Protein AF-A0A7C9RGB0-F1 (afdb_monomer_lite)

InterPro domains:
  IPR038084 Corrinoid adenosyltransferase PduO/GlcC-like superfamily [G3DSA:3.30.450.150] (8-62)
  IPR038084 Corrinoid adenosyltransferase PduO/GlcC-like superfamily [SSF143744] (24-62)

Foldseek 3Di:
DVVVVVVVVVVVVVVPDDDDDDPPPDDDDDWDDPVVQVVVQVVVCVVCVVVPHDDHDDDDID

Secondary structure (DSSP, 8-state):
-HHHHHHHHHHHHHHH----PPPP----PPPPPHHHHHHHHHHHHHHHHHTT----------

Sequence (62 aa):
MKTHTLLAMAAVCAFASAPARAQDATVATKSLNPEIALDAAKAALNDCRKRGYQVSVAVVDR

Radius of gyration: 31.2 Å; chains: 1; bounding box: 53×16×79 Å

Structure (mmCIF, N/CA/C/O backbone):
data_AF-A0A7C9RGB0-F1
#
_entry.id   AF-A0A7C9RGB0-F1
#
loop_
_atom_site.group_PDB
_atom_site.id
_atom_site.type_symbol
_atom_site.label_atom_id
_atom_site.label_alt_id
_atom_site.label_comp_id
_atom_site.label_asym_id
_atom_site.label_entity_id
_atom_site.label_seq_id
_atom_site.pdbx_PDB_ins_code
_atom_site.Cartn_x
_atom_site.Cartn_y
_atom_site.Cartn_z
_atom_site.occupancy
_atom_site.B_iso_or_equiv
_atom_site.auth_seq_id
_atom_site.auth_comp_id
_atom_site.auth_asym_id
_atom_site.auth_atom_id
_atom_site.pdbx_PDB_model_num
ATOM 1 N N . MET A 1 1 ? 34.056 -7.650 -62.917 1.00 59.09 1 MET A N 1
ATOM 2 C CA . MET A 1 1 ? 33.063 -6.580 -62.639 1.00 59.09 1 MET A CA 1
ATOM 3 C C . MET A 1 1 ? 31.977 -7.037 -61.662 1.00 59.09 1 MET A C 1
ATOM 5 O O . MET A 1 1 ? 31.912 -6.455 -60.594 1.00 59.09 1 MET A O 1
ATOM 9 N N . LYS A 1 2 ? 31.216 -8.114 -61.933 1.00 63.78 2 LYS A N 1
ATOM 10 C CA . LYS A 1 2 ? 30.154 -8.633 -61.032 1.00 63.78 2 LYS A CA 1
ATOM 11 C C . LYS A 1 2 ? 30.594 -8.927 -59.587 1.00 63.78 2 LYS A C 1
ATOM 13 O O . LYS A 1 2 ? 29.886 -8.568 -58.656 1.00 63.78 2 LYS A O 1
ATOM 18 N N . THR A 1 3 ? 31.767 -9.529 -59.388 1.00 71.88 3 THR A N 1
ATOM 19 C CA . THR A 1 3 ? 32.311 -9.846 -58.054 1.00 71.88 3 THR A CA 1
ATOM 20 C C . THR A 1 3 ? 32.673 -8.603 -57.244 1.00 71.88 3 THR A C 1
ATOM 22 O O . THR A 1 3 ? 32.403 -8.568 -56.052 1.00 71.88 3 THR A O 1
ATOM 25 N N . HIS A 1 4 ? 33.203 -7.556 -57.883 1.00 75.62 4 HIS A N 1
ATOM 26 C CA . HIS A 1 4 ? 33.493 -6.284 -57.212 1.00 75.62 4 HIS A CA 1
ATOM 27 C C . HIS A 1 4 ? 32.214 -5.530 -56.836 1.00 75.62 4 HIS A C 1
ATOM 29 O O . HIS A 1 4 ? 32.153 -4.938 -55.764 1.00 75.62 4 HIS A O 1
ATOM 35 N N . THR A 1 5 ? 31.174 -5.598 -57.674 1.00 77.19 5 THR A N 1
ATOM 36 C CA . THR A 1 5 ? 29.858 -5.018 -57.366 1.00 77.19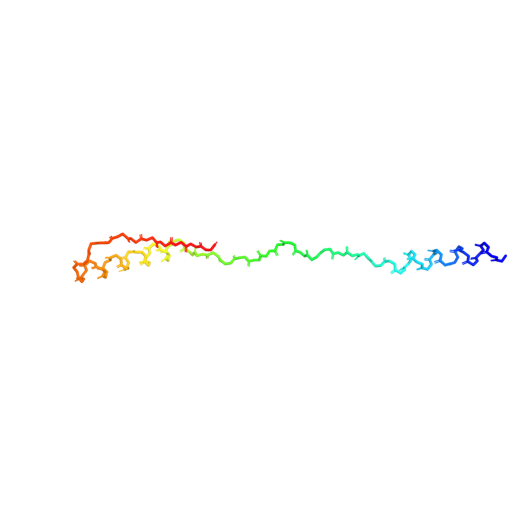 5 THR A CA 1
ATOM 37 C C . THR A 1 5 ? 29.193 -5.728 -56.184 1.00 77.19 5 THR A C 1
ATOM 39 O O . THR A 1 5 ? 28.662 -5.064 -55.300 1.00 77.19 5 THR A O 1
ATOM 42 N N . LEU A 1 6 ? 29.275 -7.064 -56.122 1.00 79.38 6 LEU A N 1
ATOM 43 C CA . LEU A 1 6 ? 28.766 -7.844 -54.986 1.00 79.38 6 LEU A CA 1
ATOM 44 C C . LEU A 1 6 ? 29.522 -7.529 -53.688 1.00 79.38 6 LEU A C 1
ATOM 46 O O . LEU A 1 6 ? 28.898 -7.362 -52.643 1.00 79.38 6 LEU A O 1
ATOM 50 N N . LEU A 1 7 ? 30.850 -7.390 -53.759 1.00 80.31 7 LEU A N 1
ATOM 51 C CA . LEU A 1 7 ? 31.669 -7.044 -52.595 1.00 80.31 7 LEU A CA 1
ATOM 52 C C . LEU A 1 7 ? 31.371 -5.627 -52.082 1.00 80.31 7 LEU A C 1
ATOM 54 O O . LEU A 1 7 ? 31.261 -5.418 -50.876 1.00 80.31 7 LEU A O 1
ATOM 58 N N . ALA A 1 8 ? 31.194 -4.667 -52.993 1.00 82.19 8 ALA A N 1
ATOM 59 C CA . ALA A 1 8 ? 30.836 -3.294 -52.647 1.00 82.19 8 ALA A CA 1
ATOM 60 C C . ALA A 1 8 ? 29.454 -3.216 -51.977 1.00 82.19 8 ALA A C 1
ATOM 62 O O . ALA A 1 8 ? 29.281 -2.509 -50.988 1.00 82.19 8 ALA A O 1
ATOM 63 N N . MET A 1 9 ? 28.482 -3.986 -52.469 1.00 82.44 9 MET A N 1
ATOM 64 C CA . MET A 1 9 ? 27.133 -4.027 -51.904 1.00 82.44 9 MET A CA 1
ATOM 65 C C . MET A 1 9 ? 27.108 -4.665 -50.507 1.00 82.44 9 MET A C 1
ATOM 67 O O . MET A 1 9 ? 26.467 -4.132 -49.605 1.00 82.44 9 MET A O 1
ATOM 71 N N . ALA A 1 10 ? 27.869 -5.742 -50.288 1.00 83.19 10 ALA A N 1
ATOM 72 C CA . ALA A 1 10 ? 28.015 -6.355 -48.966 1.00 83.19 10 ALA A CA 1
ATOM 73 C C . ALA A 1 10 ? 28.684 -5.409 -47.951 1.00 83.19 10 ALA A C 1
ATOM 75 O O . ALA A 1 10 ? 28.245 -5.326 -46.804 1.00 83.19 10 ALA A O 1
ATOM 76 N N . ALA A 1 11 ? 29.702 -4.654 -48.380 1.00 82.81 11 ALA A N 1
ATOM 77 C CA . ALA A 1 11 ? 30.357 -3.656 -47.537 1.00 82.81 11 ALA A CA 1
ATOM 78 C C . ALA A 1 11 ? 29.394 -2.526 -47.137 1.00 82.81 11 ALA A C 1
ATOM 80 O O . ALA A 1 11 ? 29.339 -2.154 -45.968 1.00 82.81 11 ALA A O 1
ATOM 81 N N . VAL A 1 12 ? 28.577 -2.028 -48.071 1.00 84.69 12 VAL A N 1
ATOM 82 C CA . VAL A 1 12 ? 27.556 -1.00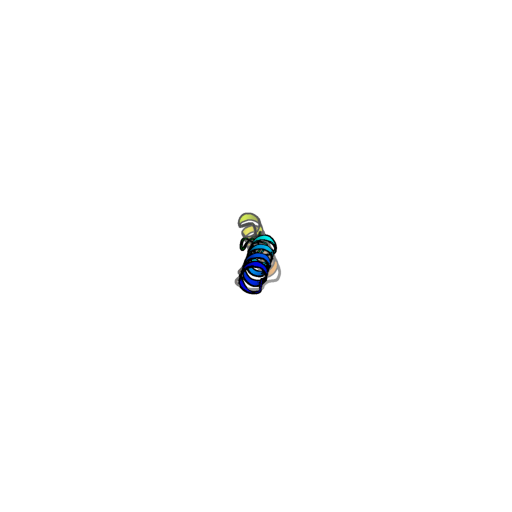8 -47.774 1.00 84.69 12 VAL A CA 1
ATOM 83 C C . VAL A 1 12 ? 26.524 -1.523 -46.768 1.00 84.69 12 VAL A C 1
ATOM 85 O O . VAL A 1 12 ? 26.196 -0.811 -45.822 1.00 84.69 12 VAL A O 1
ATOM 88 N N . CYS A 1 13 ? 26.051 -2.764 -46.907 1.00 81.94 13 CYS A N 1
ATOM 89 C CA . CYS A 1 13 ? 25.109 -3.353 -45.950 1.00 81.94 13 CYS A CA 1
ATOM 90 C C . CYS A 1 13 ? 25.709 -3.511 -44.542 1.00 81.94 13 CYS A C 1
ATOM 92 O O . CYS A 1 13 ? 25.006 -3.278 -43.562 1.00 81.94 13 CYS A O 1
ATOM 94 N N . ALA A 1 14 ? 26.996 -3.853 -44.437 1.00 78.44 14 ALA A N 1
ATOM 95 C CA . ALA A 1 14 ? 27.693 -3.969 -43.154 1.00 78.44 14 ALA A CA 1
ATOM 96 C C . ALA A 1 14 ? 27.935 -2.607 -42.473 1.00 78.44 14 ALA A C 1
ATOM 98 O O . ALA A 1 14 ? 27.914 -2.519 -41.249 1.00 78.44 14 ALA A O 1
ATOM 99 N N . PHE A 1 15 ? 28.133 -1.534 -43.246 1.00 76.81 15 PHE A N 1
ATOM 100 C CA . PHE A 1 15 ? 28.238 -0.172 -42.704 1.00 76.81 15 PHE A CA 1
ATOM 101 C C . PHE A 1 15 ? 26.875 0.445 -42.359 1.00 76.81 15 PHE A C 1
ATOM 103 O O . PHE A 1 15 ? 26.794 1.285 -41.466 1.00 76.81 15 PHE A O 1
ATOM 110 N N . ALA A 1 16 ? 25.804 0.032 -43.041 1.00 77.50 16 ALA A N 1
ATOM 111 C CA . ALA A 1 16 ? 24.450 0.531 -42.805 1.00 77.50 16 ALA A CA 1
ATOM 11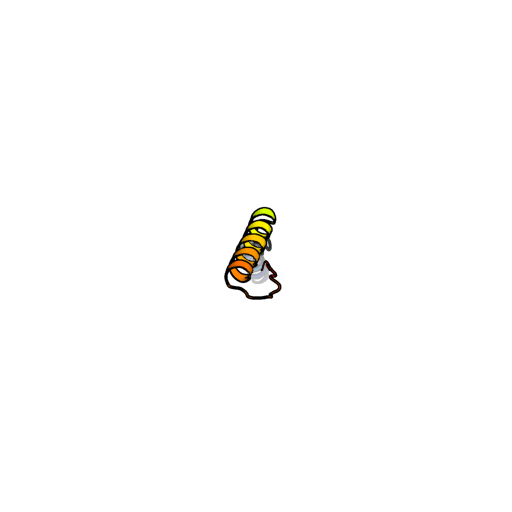2 C C . ALA A 1 16 ? 23.732 -0.151 -41.626 1.00 77.50 16 ALA A C 1
ATOM 114 O O . ALA A 1 16 ? 22.677 0.320 -41.196 1.00 77.50 16 ALA A O 1
ATOM 115 N N . SER A 1 17 ? 24.268 -1.249 -41.084 1.00 71.12 17 SER A N 1
ATOM 116 C CA . SER A 1 17 ? 23.674 -1.919 -39.927 1.00 71.12 17 SER A CA 1
ATOM 117 C C . SER A 1 17 ? 23.967 -1.146 -38.637 1.00 71.12 17 SER A C 1
ATOM 119 O O . SER A 1 17 ? 25.001 -1.340 -37.998 1.00 71.12 17 SER A O 1
ATOM 121 N N . ALA A 1 18 ? 23.041 -0.274 -38.235 1.00 76.19 18 ALA A N 1
ATOM 122 C CA . ALA A 1 18 ? 23.038 0.305 -36.896 1.00 76.19 18 ALA A CA 1
ATOM 123 C C . ALA A 1 18 ? 22.681 -0.777 -35.854 1.00 76.19 18 ALA A C 1
ATOM 125 O O . ALA A 1 18 ? 21.788 -1.594 -36.101 1.00 76.19 18 ALA A O 1
ATOM 126 N N . PRO A 1 19 ? 23.336 -0.812 -34.679 1.00 74.75 19 PRO A N 1
ATOM 127 C CA . PRO A 1 19 ? 22.988 -1.771 -33.643 1.00 74.75 19 PRO A CA 1
ATOM 128 C C . PRO A 1 19 ? 21.588 -1.463 -33.098 1.00 74.75 19 PRO A C 1
ATOM 130 O O . PRO A 1 19 ? 21.376 -0.422 -32.479 1.00 74.75 19 PRO A O 1
ATOM 133 N N . ALA A 1 20 ? 20.643 -2.387 -33.273 1.00 75.50 20 ALA A N 1
ATOM 134 C CA . ALA A 1 20 ? 19.370 -2.342 -32.566 1.00 75.50 20 ALA A CA 1
ATOM 135 C C . ALA A 1 20 ? 19.638 -2.565 -31.069 1.00 75.50 20 ALA A C 1
ATOM 137 O O . ALA A 1 20 ? 19.949 -3.675 -30.634 1.00 75.50 20 ALA A O 1
ATOM 138 N N . ARG A 1 21 ? 19.597 -1.490 -30.280 1.00 75.38 21 ARG A N 1
ATOM 139 C CA . ARG A 1 21 ? 19.663 -1.567 -28.818 1.00 75.38 21 ARG A CA 1
ATOM 140 C C . ARG A 1 21 ? 18.238 -1.707 -28.302 1.00 75.38 21 ARG A C 1
ATOM 142 O O . ARG A 1 21 ? 17.379 -0.904 -28.653 1.00 75.38 21 ARG A O 1
ATOM 149 N N . ALA A 1 22 ? 17.988 -2.741 -27.504 1.00 76.56 22 ALA A N 1
ATOM 150 C CA . ALA A 1 22 ? 16.749 -2.825 -26.746 1.00 76.56 22 ALA A CA 1
ATOM 151 C C . ALA A 1 22 ? 16.653 -1.608 -25.814 1.00 76.56 22 ALA A C 1
ATOM 153 O O . ALA A 1 22 ? 17.673 -1.163 -25.284 1.00 76.56 22 ALA A O 1
ATOM 154 N N . GLN A 1 23 ? 15.446 -1.065 -25.642 1.00 77.94 23 GLN A N 1
ATOM 155 C CA . GLN A 1 23 ? 15.210 -0.043 -24.623 1.00 77.94 23 GLN A CA 1
ATOM 156 C C . GLN A 1 23 ? 15.522 -0.614 -23.239 1.00 77.94 23 GLN A C 1
ATOM 158 O O . GLN A 1 23 ? 15.348 -1.814 -23.011 1.00 77.94 23 GLN A O 1
ATOM 163 N N . ASP A 1 24 ? 15.973 0.255 -22.331 1.00 79.69 24 ASP A N 1
ATOM 164 C CA . ASP A 1 24 ? 16.215 -0.116 -20.942 1.00 79.69 24 ASP A CA 1
ATOM 165 C C . ASP A 1 24 ? 14.990 -0.839 -20.370 1.00 79.69 24 ASP A C 1
ATOM 167 O O . ASP A 1 24 ? 13.870 -0.330 -20.388 1.00 79.69 24 ASP A O 1
ATOM 171 N N . ALA A 1 25 ? 15.214 -2.062 -19.889 1.00 82.81 25 ALA A N 1
ATOM 172 C CA . ALA A 1 25 ? 14.166 -2.916 -19.332 1.00 82.81 25 ALA A CA 1
ATOM 173 C C . ALA A 1 25 ? 13.836 -2.565 -17.869 1.00 82.81 25 ALA A C 1
ATOM 175 O O . ALA A 1 25 ? 13.019 -3.232 -17.235 1.00 82.81 25 ALA A O 1
ATOM 176 N N . THR A 1 26 ? 14.490 -1.545 -17.312 1.00 91.69 26 THR A N 1
ATOM 177 C CA . THR A 1 26 ? 14.243 -1.050 -15.963 1.00 91.69 26 THR A CA 1
ATOM 178 C C . THR A 1 26 ? 13.219 0.076 -16.013 1.00 91.69 26 THR A C 1
ATOM 180 O O . THR A 1 26 ? 13.385 1.080 -16.701 1.00 91.69 26 THR A O 1
ATOM 183 N N . VAL A 1 27 ? 12.140 -0.084 -15.252 1.00 89.81 27 VAL A N 1
ATOM 184 C CA . VAL A 1 27 ? 11.143 0.967 -15.049 1.00 89.81 27 VAL A CA 1
ATOM 185 C C . VAL A 1 27 ? 11.169 1.385 -13.590 1.00 89.81 27 VAL A C 1
ATOM 187 O O . VAL A 1 27 ? 11.155 0.546 -12.691 1.00 89.81 27 VAL A O 1
ATOM 190 N N . ALA A 1 28 ? 11.229 2.690 -13.344 1.00 92.50 28 ALA A N 1
ATOM 191 C CA . ALA A 1 28 ? 11.103 3.206 -11.992 1.00 92.50 28 ALA A CA 1
ATOM 192 C C . ALA A 1 28 ? 9.652 3.029 -11.531 1.00 92.50 28 ALA A C 1
ATOM 194 O O . ALA A 1 28 ? 8.733 3.634 -12.089 1.00 92.50 28 ALA A O 1
ATOM 195 N N . THR A 1 29 ? 9.444 2.204 -10.510 1.00 92.94 29 THR A N 1
ATOM 196 C CA . THR A 1 29 ? 8.144 2.038 -9.862 1.00 92.94 29 THR A CA 1
ATOM 197 C C . THR A 1 29 ? 8.115 2.828 -8.570 1.00 92.94 29 THR A C 1
ATOM 199 O O . THR A 1 29 ? 9.056 2.796 -7.777 1.00 92.94 29 THR A O 1
ATOM 202 N N . LYS A 1 30 ? 7.015 3.540 -8.344 1.00 94.56 30 LYS A N 1
ATOM 203 C CA . LYS A 1 30 ? 6.776 4.202 -7.070 1.00 94.56 30 LYS A CA 1
ATOM 204 C C . LYS A 1 30 ? 6.050 3.230 -6.152 1.00 94.56 30 LYS A C 1
ATOM 206 O O . LYS A 1 30 ? 4.939 2.831 -6.478 1.00 94.56 30 LYS A O 1
ATOM 211 N N . SER A 1 31 ? 6.680 2.894 -5.033 1.00 96.31 31 SER A N 1
ATOM 212 C CA . SER A 1 31 ? 6.079 2.063 -3.991 1.00 96.31 31 SER A CA 1
ATOM 213 C C . SER A 1 31 ? 5.463 2.917 -2.891 1.00 96.31 31 SER A C 1
ATOM 215 O O . SER A 1 31 ? 5.921 4.033 -2.606 1.00 96.31 31 SER A O 1
ATOM 217 N N . LEU A 1 32 ? 4.421 2.385 -2.267 1.00 97.44 32 LEU A N 1
ATOM 218 C CA . LEU A 1 32 ? 3.796 2.962 -1.092 1.00 97.44 32 LEU A CA 1
ATOM 219 C C . LEU A 1 32 ? 4.768 2.922 0.092 1.00 97.44 32 LEU A C 1
ATOM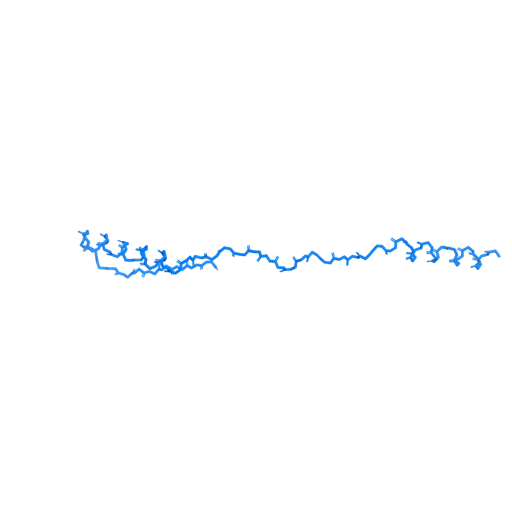 221 O O . LEU A 1 32 ? 5.374 1.897 0.398 1.00 97.44 32 LEU A O 1
ATOM 225 N N . ASN A 1 33 ? 4.894 4.052 0.785 1.00 97.81 33 ASN A N 1
ATOM 226 C CA . ASN A 1 33 ? 5.681 4.129 2.007 1.00 97.81 33 ASN A CA 1
ATOM 227 C C . ASN A 1 33 ? 4.974 3.336 3.145 1.00 97.81 33 ASN A C 1
ATOM 229 O O . ASN A 1 33 ? 3.786 3.582 3.392 1.00 97.81 33 ASN A O 1
ATOM 233 N N . PRO A 1 34 ? 5.673 2.425 3.855 1.00 97.75 34 PRO A N 1
ATOM 234 C CA . PRO A 1 34 ? 5.074 1.604 4.912 1.00 97.75 34 PRO A CA 1
ATOM 235 C C . PRO A 1 34 ? 4.542 2.398 6.109 1.00 97.75 34 PRO A C 1
ATOM 237 O O . PRO A 1 34 ? 3.498 2.047 6.661 1.00 97.75 34 PRO A O 1
ATOM 240 N N . GLU A 1 35 ? 5.222 3.474 6.505 1.00 98.00 35 GLU A N 1
ATOM 241 C CA . GLU A 1 35 ? 4.789 4.342 7.602 1.00 98.00 35 GLU A CA 1
ATOM 242 C C . GLU A 1 35 ? 3.460 5.031 7.255 1.00 98.00 35 GLU A C 1
ATOM 244 O O . GLU A 1 35 ? 2.518 5.004 8.048 1.00 98.00 35 GLU A O 1
ATOM 249 N N . ILE A 1 36 ? 3.330 5.537 6.024 1.00 98.19 36 ILE A N 1
ATOM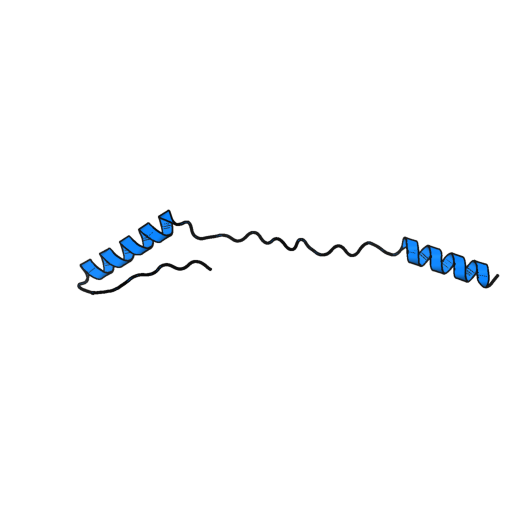 250 C CA . ILE A 1 36 ? 2.082 6.125 5.514 1.00 98.19 36 ILE A CA 1
ATOM 251 C C . ILE A 1 36 ? 0.969 5.076 5.420 1.00 98.19 36 ILE A C 1
ATOM 253 O O . ILE A 1 36 ? -0.175 5.357 5.782 1.00 98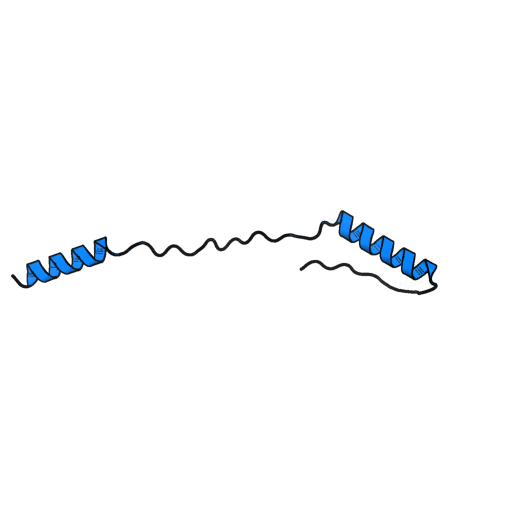.19 36 ILE A O 1
ATOM 257 N N . ALA A 1 37 ? 1.282 3.859 4.966 1.00 98.62 37 ALA A N 1
ATOM 258 C CA . ALA A 1 37 ? 0.311 2.767 4.905 1.00 98.62 37 ALA A CA 1
ATOM 259 C C . ALA A 1 37 ? -0.229 2.404 6.298 1.00 98.62 37 ALA A C 1
ATOM 261 O O . ALA A 1 37 ? -1.435 2.209 6.475 1.00 98.62 37 ALA A O 1
ATOM 262 N N . LEU A 1 38 ? 0.654 2.350 7.299 1.00 98.56 38 LEU A N 1
ATOM 263 C CA . LEU A 1 38 ? 0.293 2.053 8.681 1.00 98.56 38 LEU A CA 1
ATOM 264 C C . LEU A 1 38 ? -0.597 3.143 9.282 1.00 98.56 38 LEU A C 1
ATOM 266 O O . LEU A 1 38 ? -1.604 2.832 9.928 1.00 98.56 38 LEU A O 1
ATOM 270 N N . ASP A 1 39 ? -0.246 4.407 9.064 1.00 98.69 39 ASP A N 1
ATOM 271 C CA . ASP A 1 39 ? -1.025 5.540 9.559 1.00 98.69 39 ASP A CA 1
ATOM 272 C C . ASP A 1 39 ? -2.408 5.593 8.907 1.00 98.69 39 ASP A C 1
ATOM 274 O O . ASP A 1 39 ? -3.413 5.755 9.607 1.00 98.69 39 ASP A O 1
ATOM 278 N N . ALA A 1 40 ? -2.491 5.343 7.598 1.00 98.56 40 ALA A N 1
ATOM 279 C CA . ALA A 1 40 ? -3.759 5.236 6.883 1.00 98.56 40 ALA A CA 1
ATOM 280 C C . ALA A 1 40 ? -4.638 4.098 7.435 1.00 98.56 40 ALA A C 1
ATOM 282 O O . ALA A 1 40 ? -5.823 4.310 7.713 1.00 98.56 40 ALA A O 1
ATOM 283 N N . ALA A 1 41 ? -4.064 2.910 7.663 1.00 98.69 41 ALA A N 1
ATOM 284 C CA . ALA A 1 41 ? -4.791 1.768 8.220 1.00 98.69 41 ALA A CA 1
ATOM 285 C C . ALA A 1 41 ? -5.347 2.071 9.623 1.00 98.69 41 ALA A C 1
ATOM 287 O O . ALA A 1 41 ? -6.518 1.802 9.909 1.00 98.69 41 ALA A O 1
ATOM 288 N N . LYS A 1 42 ? -4.532 2.682 10.493 1.00 98.50 42 LYS A N 1
ATOM 289 C CA . LYS A 1 42 ? -4.938 3.084 11.850 1.00 98.50 42 LYS A CA 1
ATOM 290 C C . LYS A 1 42 ? -6.020 4.158 11.829 1.00 98.50 42 LYS A C 1
ATOM 292 O O . LYS A 1 42 ? -6.975 4.067 12.603 1.00 98.50 42 LYS A O 1
ATOM 297 N N . ALA A 1 43 ? -5.882 5.159 10.961 1.00 98.62 43 ALA A N 1
ATOM 298 C CA . ALA A 1 43 ? -6.851 6.240 10.827 1.00 98.62 43 ALA A CA 1
ATOM 299 C C . ALA A 1 43 ? -8.223 5.699 10.406 1.00 98.62 43 ALA A C 1
ATOM 301 O O . ALA A 1 43 ? -9.216 5.970 11.082 1.00 98.62 43 ALA A O 1
ATOM 302 N N . ALA A 1 44 ? -8.265 4.864 9.363 1.00 98.56 44 ALA A N 1
ATOM 303 C CA . ALA A 1 44 ? -9.496 4.240 8.886 1.00 98.56 44 ALA A CA 1
ATOM 304 C C . ALA A 1 44 ? -10.137 3.341 9.954 1.00 98.56 44 ALA A C 1
ATOM 306 O O . ALA A 1 44 ? -11.342 3.422 10.194 1.00 98.56 44 ALA A O 1
ATOM 307 N N . LEU A 1 45 ? -9.341 2.521 10.648 1.00 98.62 45 LEU A N 1
ATOM 308 C CA . LEU A 1 45 ? -9.854 1.662 11.714 1.00 98.62 45 LEU A CA 1
ATOM 309 C C . LEU A 1 45 ? -10.456 2.485 12.862 1.00 98.62 45 LEU A C 1
ATOM 311 O O . LEU A 1 45 ? -11.535 2.160 13.356 1.00 98.62 45 LEU A O 1
ATOM 315 N N . ASN A 1 46 ? -9.783 3.557 13.286 1.00 98.44 46 ASN A N 1
ATOM 316 C CA . ASN A 1 46 ? -10.269 4.425 14.358 1.00 98.44 46 ASN A CA 1
ATOM 317 C C . ASN A 1 46 ? -11.571 5.136 13.966 1.00 98.44 46 ASN A C 1
ATOM 319 O O . ASN A 1 46 ? -12.512 5.189 14.752 1.00 98.44 46 ASN A O 1
ATOM 323 N N . ASP A 1 47 ? -11.649 5.637 12.738 1.00 98.56 47 ASP A N 1
ATOM 324 C CA . ASP A 1 47 ? -12.849 6.274 12.204 1.00 98.56 47 ASP A CA 1
ATOM 325 C C . ASP A 1 47 ? -14.038 5.295 12.136 1.00 98.56 47 ASP A C 1
ATOM 327 O O . ASP A 1 47 ? -15.121 5.585 12.645 1.00 98.56 47 ASP A O 1
ATOM 331 N N . CYS A 1 48 ? -13.821 4.070 11.645 1.00 98.19 48 CYS A N 1
ATOM 332 C CA . CYS A 1 48 ? -14.835 3.012 11.680 1.00 98.19 48 CYS A CA 1
ATOM 333 C C . CYS A 1 48 ? -15.317 2.703 13.103 1.00 98.19 48 CYS A C 1
ATOM 335 O O . CYS A 1 48 ? -16.525 2.605 13.331 1.00 98.19 48 CYS A O 1
ATOM 337 N N . ARG A 1 49 ? -14.392 2.616 14.068 1.00 97.69 49 ARG A N 1
ATOM 338 C CA . ARG A 1 49 ? -14.721 2.370 15.479 1.00 97.69 49 ARG A CA 1
ATOM 339 C C . ARG A 1 49 ? -15.531 3.506 16.096 1.00 97.69 49 ARG A C 1
ATOM 341 O O . ARG A 1 49 ? -16.495 3.231 16.802 1.00 97.69 49 ARG A O 1
ATOM 348 N N . LYS A 1 50 ? -15.188 4.768 15.813 1.00 98.44 50 LYS A N 1
ATOM 349 C CA . LYS A 1 50 ? -15.935 5.945 16.302 1.00 98.44 50 LYS A CA 1
ATOM 350 C C . LYS A 1 50 ? -17.389 5.948 15.841 1.00 98.44 50 LYS A C 1
ATOM 352 O O . LYS A 1 50 ? -18.255 6.429 16.561 1.00 98.44 50 LYS A O 1
ATOM 357 N N . ARG A 1 51 ? -17.657 5.388 14.663 1.00 98.06 51 ARG A N 1
ATOM 358 C CA . ARG A 1 51 ? -19.010 5.247 14.106 1.00 98.06 51 ARG A CA 1
ATOM 359 C C . ARG A 1 51 ? -19.746 3.985 14.573 1.00 98.06 51 ARG A C 1
ATOM 361 O O . ARG A 1 51 ? -20.870 3.765 14.144 1.00 98.06 51 ARG A O 1
ATOM 368 N N . GLY A 1 52 ? -19.130 3.158 15.421 1.00 98.31 52 GLY A N 1
ATOM 369 C CA . GLY A 1 52 ? -19.744 1.940 15.958 1.00 98.31 52 GLY A CA 1
ATOM 370 C C . GLY A 1 52 ? -19.645 0.708 15.053 1.00 98.31 52 GLY A C 1
ATOM 371 O O . GLY A 1 52 ? -20.329 -0.280 15.303 1.00 98.31 52 GLY A O 1
ATOM 372 N N . TYR A 1 53 ? -18.799 0.731 14.019 1.00 98.19 53 TYR A N 1
ATOM 373 C CA . TYR A 1 53 ? -18.592 -0.426 13.146 1.00 98.19 53 TYR A CA 1
ATOM 374 C C . TYR A 1 53 ? -17.446 -1.314 13.643 1.00 98.19 53 TYR A C 1
ATOM 376 O O . TYR A 1 53 ? -16.379 -0.821 14.020 1.00 98.19 53 TYR A O 1
ATOM 384 N N . GLN A 1 54 ? -17.635 -2.633 13.562 1.00 97.56 54 GLN A N 1
ATOM 385 C CA . GLN A 1 54 ? -16.579 -3.623 13.770 1.00 97.56 54 GLN A CA 1
ATOM 386 C C . GLN A 1 54 ? -16.046 -4.082 12.411 1.00 97.56 54 GLN A C 1
ATOM 388 O O . GLN A 1 54 ? -16.749 -4.755 11.662 1.00 97.56 54 GLN A O 1
ATOM 393 N N . VAL A 1 55 ? -14.809 -3.702 12.086 1.00 97.69 55 VAL A N 1
ATOM 394 C CA . VAL A 1 55 ? -14.194 -3.974 10.776 1.00 97.69 55 VAL A CA 1
ATOM 395 C C . VAL A 1 55 ? -12.728 -4.381 10.908 1.00 97.69 55 VAL A C 1
ATOM 397 O O . VAL A 1 55 ? -12.090 -4.105 11.926 1.00 97.69 55 VAL A O 1
ATOM 400 N N . SER A 1 56 ? -12.191 -4.972 9.841 1.00 97.81 56 SER A N 1
ATOM 401 C CA . SER A 1 56 ? -10.755 -5.141 9.598 1.00 97.81 56 SER A CA 1
ATOM 402 C C . SER A 1 56 ? -10.335 -4.252 8.424 1.00 97.81 56 SER A C 1
ATOM 404 O O . SER A 1 56 ? -11.106 -4.080 7.481 1.00 97.81 56 SER A O 1
ATOM 406 N N . VAL A 1 57 ? -9.126 -3.685 8.473 1.00 98.06 57 VAL A N 1
ATOM 407 C CA . VAL A 1 57 ? -8.584 -2.800 7.425 1.00 98.06 57 VAL A CA 1
ATOM 408 C C . VAL A 1 57 ? -7.265 -3.374 6.916 1.00 98.06 57 VAL A C 1
ATOM 410 O O . VAL A 1 57 ? -6.400 -3.718 7.718 1.00 98.06 57 VAL A O 1
ATOM 413 N N . ALA A 1 58 ? -7.109 -3.448 5.595 1.00 98.06 58 ALA A N 1
ATOM 414 C CA . ALA A 1 58 ? -5.867 -3.818 4.923 1.00 98.06 58 ALA A CA 1
ATOM 415 C C . ALA A 1 58 ? -5.505 -2.745 3.888 1.00 98.06 58 ALA A C 1
ATOM 417 O O . ALA A 1 58 ? -6.381 -2.240 3.187 1.00 98.06 58 ALA A O 1
ATOM 418 N N . VAL A 1 59 ? -4.218 -2.404 3.803 1.00 97.94 59 VAL A N 1
ATOM 419 C CA . VAL A 1 59 ? -3.662 -1.475 2.809 1.00 97.94 59 VAL A CA 1
ATOM 420 C C . VAL A 1 59 ? -2.690 -2.267 1.941 1.00 97.94 59 VAL A C 1
ATOM 422 O O . VAL A 1 59 ? -1.829 -2.964 2.474 1.00 97.94 59 VAL A O 1
ATOM 425 N N . VAL A 1 60 ? -2.861 -2.194 0.622 1.00 97.38 60 VAL A N 1
ATOM 426 C CA . VAL A 1 60 ? -2.103 -2.980 -0.362 1.00 97.38 60 VAL A CA 1
ATOM 427 C C . VAL A 1 60 ? -1.502 -2.026 -1.391 1.00 97.38 60 VAL A C 1
ATOM 429 O O . VAL A 1 60 ? -2.187 -1.109 -1.846 1.00 97.38 60 VAL A O 1
ATOM 432 N N . ASP A 1 61 ? -0.228 -2.233 -1.718 1.00 96.25 61 ASP A N 1
ATOM 433 C CA . ASP A 1 61 ? 0.473 -1.527 -2.797 1.00 96.25 61 ASP A CA 1
ATOM 434 C C . ASP A 1 61 ? 0.356 -2.292 -4.129 1.00 96.25 61 ASP A C 1
ATOM 436 O O . ASP A 1 61 ? -0.089 -3.442 -4.147 1.00 96.25 61 ASP A O 1
ATOM 440 N N . ARG A 1 62 ? 0.708 -1.645 -5.243 1.00 90.62 62 ARG A N 1
ATOM 441 C CA . ARG A 1 62 ? 0.576 -2.194 -6.601 1.00 90.62 62 ARG A CA 1
ATOM 442 C C . ARG A 1 62 ? 1.595 -3.281 -6.946 1.00 90.62 62 ARG A C 1
ATOM 444 O O . ARG A 1 62 ? 2.785 -3.118 -6.612 1.00 90.62 62 ARG A O 1
#

pLDDT: mean 89.01, std 10.63, range [59.09, 98.69]

Organism: NCBI:txid2712852